Protein AF-A0A522V2A7-F1 (afdb_monomer)

Nearest PDB structures (foldseek):
  1dw0-assembly1_A  TM=9.444E-01  e=2.833E-07  Cereibacter sphaeroides
  1gu2-assembly2_B  TM=7.954E-01  e=8.340E-03  Methylophilus methylotrophus W3A1
  1e8e-assembly1_A  TM=6.730E-01  e=4.266E-02  Methylophilus methylotrophus

Solvent-accessible surface area (backbone atoms only — not comparable to full-atom values): 6418 Å² total; per-residue (Å²): 135,75,99,76,56,82,66,69,74,68,70,82,82,80,79,84,77,69,76,75,68,74,80,66,59,68,43,42,51,47,54,53,48,56,52,35,66,72,63,76,52,85,87,51,72,67,60,51,50,52,60,42,70,36,80,53,83,91,63,56,84,91,51,33,30,59,37,69,35,40,32,96,43,48,73,35,59,21,29,49,98,88,65,50,78,34,78,29,71,26,49,96,72,31,74,74,56,67,54,86,122

Radius of gyration: 23.4 Å; Cα contacts (8 Å, |Δi|>4): 83; chains: 1; bounding box: 86×28×31 Å

Sequence (101 aa):
MKTLSAFALAAAVTLSLSATAQAGNPSRDRILQDLRAQAGSEFSAQRGQALFQAKHTGGKEDTPSCTSCHGNAPQSSGQTKAGKPIDPMAVSRTTDRYTDI

Secondary structure (DSSP, 8-state):
----STTTSSSSSS--------PPPHHHHHHHHHHHHHHTS---HHHHHHHHH---SSS-TT--STHHHH-SSTTS-EE-TTS-EE--SSTTTSTTTT---

pLDDT: mean 85.28, std 19.37, range [40.81, 98.56]

Mean predicted aligned error: 10.2 Å

Foldseek 3Di:
DDDPDVVVVVPPPPDPPPPPPVPDQVLQVVVLVVVCVVVVDDDDPVVVLCQQQDFQDPDDPCDRHVCSFQNNDQCDWGADPVGHIHFRQDCVGVVCHRNDD

Structure (mmCIF, N/CA/C/O backbone):
data_AF-A0A522V2A7-F1
#
_entry.id   AF-A0A522V2A7-F1
#
loop_
_atom_site.group_PDB
_atom_site.id
_atom_site.type_symbol
_atom_site.label_atom_id
_atom_site.label_alt_id
_atom_site.label_comp_id
_atom_site.label_asym_id
_atom_site.label_entity_id
_atom_site.label_seq_id
_atom_site.pdbx_PDB_ins_code
_atom_site.Cartn_x
_atom_site.Cartn_y
_atom_site.Cartn_z
_atom_site.occupancy
_atom_site.B_iso_or_equiv
_atom_site.auth_seq_id
_atom_site.auth_comp_id
_atom_site.auth_asym_id
_atom_site.auth_atom_id
_atom_site.pdbx_PDB_model_num
ATOM 1 N N . MET A 1 1 ? 68.449 -2.529 -1.187 1.00 42.16 1 MET A N 1
ATOM 2 C CA . MET A 1 1 ? 67.389 -1.704 -1.809 1.00 42.16 1 MET A CA 1
ATOM 3 C C . MET A 1 1 ? 66.179 -2.609 -1.957 1.00 42.16 1 MET A C 1
ATOM 5 O O . MET A 1 1 ? 66.160 -3.465 -2.820 1.00 42.16 1 MET A O 1
ATOM 9 N N . LYS A 1 2 ? 65.406 -2.702 -0.877 1.00 40.81 2 LYS A N 1
ATOM 10 C CA . LYS A 1 2 ? 64.153 -1.949 -0.706 1.00 40.81 2 LYS A CA 1
ATOM 11 C C . LYS A 1 2 ? 63.041 -2.636 -1.512 1.00 40.81 2 LYS A C 1
ATOM 13 O O . LYS A 1 2 ? 62.840 -2.319 -2.671 1.00 40.81 2 LYS A O 1
ATOM 18 N N . THR A 1 3 ? 62.445 -3.723 -1.020 1.00 53.91 3 THR A N 1
ATOM 19 C CA . THR A 1 3 ? 61.263 -3.695 -0.118 1.00 53.91 3 THR A CA 1
ATOM 20 C C . THR A 1 3 ? 60.109 -2.790 -0.580 1.00 53.91 3 THR A C 1
ATOM 22 O O . THR A 1 3 ? 59.279 -2.395 0.230 1.00 53.91 3 THR A O 1
ATOM 25 N N . LEU A 1 4 ? 60.025 -2.457 -1.870 1.00 54.84 4 LEU A N 1
ATOM 26 C CA . LEU A 1 4 ? 58.973 -1.606 -2.428 1.00 54.84 4 LEU A CA 1
ATOM 27 C C . LEU A 1 4 ? 58.436 -2.231 -3.710 1.00 54.84 4 LEU A C 1
ATOM 29 O O . LEU A 1 4 ? 58.862 -1.881 -4.800 1.00 54.84 4 LEU A O 1
ATOM 33 N N . SER A 1 5 ? 57.541 -3.200 -3.563 1.00 48.19 5 SER A N 1
ATOM 34 C CA . SER A 1 5 ? 56.424 -3.452 -4.498 1.00 48.19 5 SER A CA 1
ATOM 35 C C . SER A 1 5 ? 55.640 -4.707 -4.122 1.00 48.19 5 SER A C 1
ATOM 37 O O . SER A 1 5 ? 54.572 -4.937 -4.669 1.00 48.19 5 SER A O 1
ATOM 39 N N . ALA A 1 6 ? 56.066 -5.439 -3.084 1.00 47.88 6 ALA A N 1
ATOM 40 C CA . ALA A 1 6 ? 55.184 -6.343 -2.338 1.00 47.88 6 ALA A CA 1
ATOM 41 C C . ALA A 1 6 ? 53.940 -5.619 -1.760 1.00 47.88 6 ALA A C 1
ATOM 43 O O . ALA A 1 6 ? 52.969 -6.265 -1.392 1.00 47.88 6 ALA A O 1
ATOM 44 N N . PHE A 1 7 ? 53.934 -4.279 -1.742 1.00 48.53 7 PHE A N 1
ATOM 45 C CA . PHE A 1 7 ? 52.767 -3.457 -1.414 1.00 48.53 7 PHE A CA 1
ATOM 46 C C . PHE A 1 7 ? 51.784 -3.248 -2.578 1.00 48.53 7 PHE A C 1
ATOM 48 O O . PHE A 1 7 ? 50.645 -2.870 -2.327 1.00 48.53 7 PHE A O 1
ATOM 55 N N . ALA A 1 8 ? 52.166 -3.512 -3.834 1.00 44.44 8 ALA A N 1
ATOM 56 C CA . ALA A 1 8 ? 51.264 -3.323 -4.975 1.00 44.44 8 ALA A CA 1
ATOM 57 C C . ALA A 1 8 ? 50.248 -4.469 -5.125 1.00 44.44 8 ALA A C 1
ATOM 59 O O . ALA A 1 8 ? 49.190 -4.275 -5.714 1.00 44.44 8 ALA A O 1
ATOM 60 N N . LEU A 1 9 ? 50.531 -5.644 -4.549 1.00 44.09 9 LEU A N 1
ATOM 61 C CA . LEU A 1 9 ? 49.609 -6.784 -4.566 1.00 44.09 9 LEU A CA 1
ATOM 62 C C . LEU A 1 9 ? 48.652 -6.829 -3.363 1.00 44.09 9 LEU A C 1
ATOM 64 O O . LEU A 1 9 ? 47.746 -7.654 -3.342 1.00 44.09 9 LEU A O 1
ATOM 68 N N . ALA A 1 10 ? 48.830 -5.949 -2.373 1.00 47.41 10 ALA A N 1
ATOM 69 C CA . ALA A 1 10 ? 47.995 -5.911 -1.171 1.00 47.41 10 ALA A CA 1
ATOM 70 C C . ALA A 1 10 ? 46.828 -4.906 -1.258 1.00 47.41 10 ALA A C 1
ATOM 72 O O . ALA A 1 10 ? 45.978 -4.887 -0.375 1.00 47.41 10 ALA A O 1
ATOM 73 N N . ALA A 1 11 ? 46.758 -4.084 -2.313 1.00 47.97 11 ALA A N 1
ATOM 74 C CA . ALA A 1 11 ? 45.745 -3.030 -2.447 1.00 47.97 11 ALA A CA 1
ATOM 75 C C . ALA A 1 11 ? 44.494 -3.435 -3.256 1.00 47.97 11 ALA A C 1
ATOM 77 O O . ALA A 1 11 ? 43.553 -2.654 -3.352 1.00 47.97 11 ALA A O 1
ATOM 78 N N . ALA A 1 12 ? 44.454 -4.639 -3.837 1.00 48.78 12 ALA A N 1
ATOM 79 C CA . ALA A 1 12 ? 43.367 -5.060 -4.732 1.00 48.78 12 ALA A CA 1
ATOM 80 C C . ALA A 1 12 ? 42.285 -5.939 -4.068 1.00 48.78 12 ALA A C 1
ATOM 82 O O . ALA A 1 12 ? 41.373 -6.395 -4.751 1.00 48.78 12 ALA A O 1
ATOM 83 N N . VAL A 1 13 ? 42.362 -6.189 -2.754 1.00 53.38 13 VAL A N 1
ATOM 84 C CA . VAL A 1 13 ? 41.476 -7.142 -2.041 1.00 53.38 13 VAL A CA 1
ATOM 85 C C . VAL A 1 13 ? 40.582 -6.443 -1.008 1.00 53.38 13 VAL A C 1
ATOM 87 O O . VAL A 1 13 ? 40.177 -7.023 -0.010 1.00 53.38 13 VAL A O 1
ATOM 90 N N . THR A 1 14 ? 40.240 -5.172 -1.213 1.00 56.75 14 THR A N 1
ATOM 91 C CA . THR A 1 14 ? 39.330 -4.466 -0.298 1.00 56.75 14 THR A CA 1
ATOM 92 C C . THR A 1 14 ? 38.409 -3.519 -1.052 1.00 56.75 14 THR A C 1
ATOM 94 O O . THR A 1 14 ? 38.637 -2.319 -0.999 1.00 56.75 14 THR A O 1
ATOM 97 N N . LEU A 1 15 ? 37.395 -4.038 -1.764 1.00 54.25 15 LEU A N 1
ATOM 98 C CA . LEU A 1 15 ? 36.060 -3.408 -1.869 1.00 54.25 15 LEU A CA 1
ATOM 99 C C . LEU A 1 15 ? 35.056 -4.236 -2.699 1.00 54.25 15 LEU A C 1
ATOM 101 O O . LEU A 1 15 ? 34.374 -3.728 -3.580 1.00 54.25 15 LEU A O 1
ATOM 105 N N . SER A 1 16 ? 34.896 -5.523 -2.399 1.00 55.84 16 SER A N 1
ATOM 106 C CA . SER A 1 16 ? 33.690 -6.250 -2.827 1.00 55.84 16 SER A CA 1
ATOM 107 C C . SER A 1 16 ? 32.722 -6.308 -1.656 1.00 55.84 16 SER A C 1
ATOM 109 O O . SER A 1 16 ? 32.387 -7.373 -1.146 1.00 55.84 16 SER A O 1
ATOM 111 N N . LEU A 1 17 ? 32.296 -5.127 -1.197 1.00 53.50 17 LEU A N 1
ATOM 112 C CA . LEU A 1 17 ? 31.105 -5.009 -0.368 1.00 53.50 17 LEU A CA 1
ATOM 113 C C . LEU A 1 17 ? 29.913 -5.203 -1.310 1.00 53.50 17 LEU A C 1
ATOM 115 O O . LEU A 1 17 ? 29.260 -4.251 -1.727 1.00 53.50 17 LEU A O 1
ATOM 119 N N . SER A 1 18 ? 29.702 -6.450 -1.731 1.00 51.53 18 SER A N 1
ATOM 120 C CA . SER A 1 18 ? 28.479 -6.854 -2.404 1.00 51.53 18 SER A CA 1
ATOM 121 C C . SER A 1 18 ? 27.359 -6.512 -1.441 1.00 51.53 18 SER A C 1
ATOM 123 O O . SER A 1 18 ? 27.193 -7.182 -0.422 1.00 51.53 18 SER A O 1
ATOM 125 N N . ALA A 1 19 ? 26.641 -5.424 -1.721 1.00 54.88 19 ALA A N 1
ATOM 126 C CA . ALA A 1 19 ? 25.371 -5.165 -1.084 1.00 54.88 19 ALA A CA 1
ATOM 127 C C . ALA A 1 19 ? 24.566 -6.447 -1.276 1.00 54.88 19 ALA A C 1
ATOM 129 O O . ALA A 1 19 ? 24.228 -6.815 -2.403 1.00 54.88 19 ALA A O 1
ATOM 130 N N . THR A 1 20 ? 24.349 -7.185 -0.192 1.00 44.81 20 THR A N 1
ATOM 131 C CA . THR A 1 20 ? 23.392 -8.273 -0.184 1.00 44.81 20 THR A CA 1
ATOM 132 C C . THR A 1 20 ? 22.051 -7.599 -0.391 1.00 44.81 20 THR A C 1
ATOM 134 O O . THR A 1 20 ? 21.404 -7.164 0.557 1.00 44.81 20 THR A O 1
ATOM 137 N N . ALA A 1 21 ? 21.657 -7.436 -1.655 1.00 53.84 21 ALA A N 1
ATOM 138 C CA . ALA A 1 21 ? 20.270 -7.211 -1.984 1.00 53.84 21 ALA A CA 1
ATOM 139 C C . ALA A 1 21 ? 19.531 -8.340 -1.266 1.00 53.84 21 ALA A C 1
ATOM 141 O O . ALA A 1 21 ? 19.739 -9.511 -1.589 1.00 53.84 21 ALA A O 1
ATOM 142 N N . GLN A 1 22 ? 18.782 -8.011 -0.208 1.00 53.44 22 GLN A N 1
ATOM 143 C CA . GLN A 1 22 ? 17.838 -8.951 0.372 1.00 53.44 22 GLN A CA 1
ATOM 144 C C . GLN A 1 22 ? 16.995 -9.421 -0.805 1.00 53.44 22 GLN A C 1
ATOM 146 O O . GLN A 1 22 ? 16.254 -8.620 -1.372 1.00 53.44 22 GLN A O 1
ATOM 151 N N . ALA A 1 23 ? 17.195 -10.674 -1.222 1.00 57.84 23 ALA A N 1
ATOM 152 C CA . ALA A 1 23 ? 16.420 -11.248 -2.301 1.00 57.84 23 ALA A CA 1
ATOM 153 C C . ALA A 1 23 ? 14.953 -11.067 -1.911 1.00 57.84 23 ALA A C 1
ATOM 155 O O . ALA A 1 23 ? 14.523 -11.519 -0.842 1.00 57.84 23 ALA A O 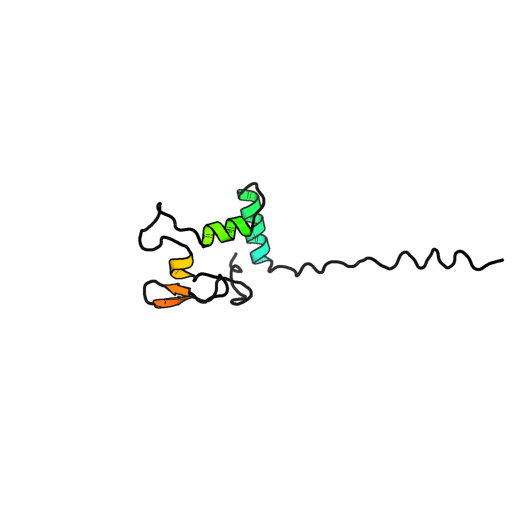1
ATOM 156 N N . GLY A 1 24 ? 14.228 -10.301 -2.724 1.00 72.50 24 GLY A N 1
ATOM 157 C CA . GLY A 1 24 ? 12.801 -10.111 -2.557 1.00 72.50 24 GLY A CA 1
ATOM 158 C C . GLY A 1 24 ? 12.093 -11.461 -2.615 1.00 72.50 24 GLY A C 1
ATOM 159 O O . GLY A 1 24 ? 12.661 -12.487 -2.991 1.00 72.50 24 GLY A O 1
ATOM 160 N N . ASN A 1 25 ? 10.825 -11.489 -2.208 1.00 89.31 25 ASN A N 1
ATOM 161 C CA . ASN A 1 25 ? 10.019 -12.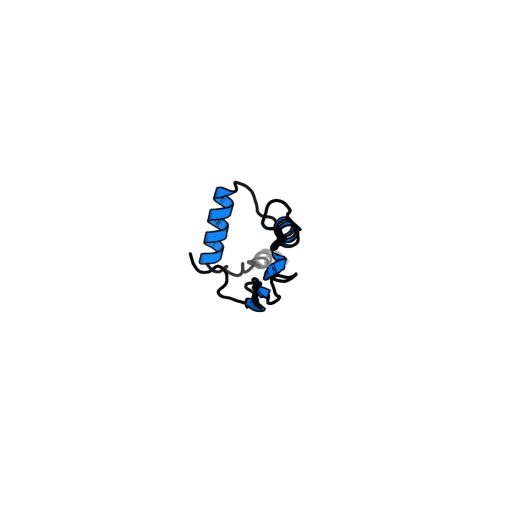661 -2.532 1.00 89.31 25 ASN A CA 1
ATOM 162 C C . ASN A 1 25 ? 9.779 -12.625 -4.055 1.00 89.31 25 ASN A C 1
ATOM 164 O O . ASN A 1 25 ? 9.283 -11.596 -4.522 1.00 89.31 25 ASN A O 1
ATOM 168 N N . PRO A 1 26 ? 10.076 -13.700 -4.810 1.00 92.56 26 PRO A N 1
ATOM 169 C CA . PRO A 1 26 ? 9.966 -13.691 -6.270 1.00 92.56 26 PRO A CA 1
ATOM 170 C C . PRO A 1 26 ? 8.580 -13.287 -6.785 1.00 92.56 26 PRO A C 1
ATOM 172 O O . PRO A 1 26 ? 8.476 -12.614 -7.808 1.00 92.56 26 PRO A O 1
ATOM 175 N N . SER A 1 27 ? 7.515 -13.635 -6.056 1.00 94.19 27 SER A N 1
ATOM 176 C CA . SER A 1 27 ? 6.152 -13.216 -6.386 1.00 94.19 27 SER A CA 1
ATOM 177 C C . SER A 1 27 ? 5.983 -11.698 -6.290 1.00 94.19 27 SER A C 1
ATOM 179 O O . SER A 1 27 ? 5.444 -11.067 -7.196 1.00 94.19 27 SER A O 1
ATOM 181 N N . ARG A 1 28 ? 6.513 -11.078 -5.228 1.00 94.19 28 ARG A N 1
ATOM 182 C CA . ARG A 1 28 ? 6.481 -9.614 -5.058 1.00 94.19 28 ARG A CA 1
ATOM 183 C C . ARG A 1 28 ? 7.287 -8.905 -6.135 1.00 94.19 28 ARG A C 1
ATOM 185 O O . ARG A 1 28 ? 6.840 -7.889 -6.666 1.00 94.19 28 ARG A O 1
ATOM 192 N N . ASP A 1 29 ? 8.454 -9.449 -6.459 1.00 92.69 29 ASP A N 1
ATOM 193 C CA . ASP A 1 29 ? 9.320 -8.889 -7.490 1.00 92.69 29 ASP A CA 1
ATOM 194 C C . ASP A 1 29 ? 8.634 -8.941 -8.860 1.00 92.69 29 ASP A C 1
ATOM 196 O O . ASP A 1 29 ? 8.659 -7.943 -9.584 1.00 92.69 29 ASP A O 1
ATOM 200 N N . ARG A 1 30 ? 7.923 -10.037 -9.164 1.00 94.56 30 ARG A N 1
ATOM 201 C CA . ARG A 1 30 ? 7.122 -10.171 -10.387 1.00 94.56 30 ARG A CA 1
ATOM 202 C C . ARG A 1 30 ? 5.997 -9.140 -10.468 1.00 94.56 30 ARG A C 1
ATOM 204 O O . ARG A 1 30 ? 5.905 -8.440 -11.471 1.00 94.56 30 ARG A O 1
ATOM 211 N N . ILE A 1 31 ? 5.205 -8.973 -9.405 1.00 94.81 31 ILE A N 1
ATOM 212 C CA . ILE A 1 31 ? 4.142 -7.949 -9.355 1.00 94.81 31 ILE A CA 1
ATOM 213 C C . ILE A 1 31 ? 4.721 -6.560 -9.649 1.00 94.81 31 ILE A C 1
ATOM 215 O O . ILE A 1 31 ? 4.179 -5.803 -10.456 1.00 94.81 31 ILE A O 1
ATOM 219 N N . LEU A 1 32 ? 5.837 -6.209 -9.002 1.00 93.44 32 LEU A N 1
ATOM 220 C CA . LEU A 1 32 ? 6.465 -4.905 -9.197 1.00 93.44 32 LEU A CA 1
ATOM 221 C C . LEU A 1 32 ? 7.046 -4.747 -10.606 1.00 93.44 32 LEU A C 1
ATOM 223 O O . LEU A 1 32 ? 6.994 -3.648 -11.156 1.00 93.44 32 LEU A O 1
ATOM 227 N N . GLN A 1 33 ? 7.612 -5.804 -11.187 1.00 93.12 33 GLN A N 1
ATOM 228 C CA . GLN A 1 33 ? 8.119 -5.785 -12.556 1.00 93.12 33 GLN A CA 1
ATOM 229 C C . GLN A 1 33 ? 6.985 -5.555 -13.563 1.00 93.12 33 GLN A C 1
ATOM 231 O O . GLN A 1 33 ? 7.082 -4.637 -14.381 1.00 93.12 33 GLN A O 1
ATOM 236 N N . ASP A 1 34 ? 5.897 -6.318 -13.454 1.00 95.06 34 ASP A N 1
ATOM 237 C CA . ASP A 1 34 ? 4.759 -6.240 -14.373 1.00 95.06 34 ASP A CA 1
ATOM 238 C C . ASP A 1 34 ? 4.081 -4.862 -14.306 1.00 95.06 34 ASP A C 1
ATOM 240 O O . ASP A 1 34 ? 3.788 -4.255 -15.339 1.00 95.06 34 ASP A O 1
ATOM 244 N N . LEU A 1 35 ? 3.894 -4.314 -13.100 1.00 96.00 35 LEU A N 1
ATOM 245 C CA . LEU A 1 35 ? 3.313 -2.980 -12.924 1.00 96.00 35 LEU A CA 1
ATOM 246 C C . LEU A 1 35 ? 4.239 -1.862 -13.429 1.00 96.00 35 LEU A C 1
ATOM 248 O O . LEU A 1 35 ? 3.745 -0.884 -13.990 1.00 96.00 35 LEU A O 1
ATOM 252 N N . ARG A 1 36 ? 5.568 -1.974 -13.259 1.00 95.50 36 ARG A N 1
ATOM 253 C CA . ARG A 1 36 ? 6.515 -0.981 -13.809 1.00 95.50 36 ARG A CA 1
ATOM 254 C C . ARG A 1 36 ? 6.480 -0.973 -15.332 1.00 95.50 36 ARG A C 1
ATOM 256 O O . ARG A 1 36 ? 6.444 0.102 -15.928 1.00 95.50 36 ARG A O 1
ATOM 263 N N . ALA A 1 37 ? 6.450 -2.155 -15.949 1.00 95.94 37 ALA A N 1
ATOM 264 C CA . ALA A 1 37 ? 6.356 -2.285 -17.400 1.00 95.94 37 ALA A CA 1
ATOM 265 C C . ALA A 1 37 ? 5.083 -1.616 -17.945 1.00 95.94 37 ALA A C 1
ATOM 267 O O . ALA A 1 37 ? 5.147 -0.895 -18.937 1.00 95.94 37 ALA A O 1
ATOM 268 N N . GLN A 1 38 ? 3.948 -1.786 -17.260 1.00 97.00 38 GLN A N 1
ATOM 269 C CA . GLN A 1 38 ? 2.682 -1.140 -17.626 1.00 97.00 38 GLN A CA 1
ATOM 270 C C . GLN A 1 38 ? 2.695 0.378 -17.400 1.00 97.00 38 GLN A C 1
ATOM 272 O O . GLN A 1 38 ? 2.171 1.130 -18.218 1.00 97.00 38 GLN A O 1
ATOM 277 N N . ALA A 1 39 ? 3.281 0.841 -16.294 1.00 96.38 39 ALA A N 1
ATOM 278 C CA . ALA A 1 39 ? 3.299 2.258 -15.938 1.00 96.38 39 ALA A CA 1
ATOM 279 C C . ALA A 1 39 ? 4.235 3.100 -16.821 1.00 96.38 39 ALA A C 1
ATOM 281 O O . ALA A 1 39 ? 4.112 4.327 -16.835 1.00 96.38 39 ALA A O 1
ATOM 282 N N . GLY A 1 40 ? 5.216 2.470 -17.481 1.00 95.31 40 GLY A N 1
ATOM 283 C CA . GLY A 1 40 ? 6.230 3.152 -18.292 1.00 95.31 40 GLY A CA 1
ATOM 284 C C . GLY A 1 40 ? 7.058 4.183 -17.513 1.00 95.31 40 GLY A C 1
ATOM 285 O O . GLY A 1 40 ? 7.638 5.090 -18.105 1.00 95.31 40 GLY A O 1
ATOM 286 N N . SER A 1 41 ? 7.068 4.098 -16.181 1.00 92.19 41 SER A N 1
ATOM 287 C CA . SER A 1 41 ? 7.701 5.066 -15.286 1.00 92.19 41 SER A CA 1
ATOM 288 C C . SER A 1 41 ? 8.104 4.425 -13.958 1.00 92.19 41 SER A C 1
ATOM 290 O O . SER A 1 41 ? 7.559 3.403 -13.540 1.00 92.19 41 SER A O 1
ATOM 292 N N . GLU A 1 42 ? 9.062 5.054 -13.277 1.00 92.62 42 GLU A N 1
ATOM 293 C CA . GLU A 1 42 ? 9.574 4.569 -11.998 1.00 92.62 42 GLU A CA 1
ATOM 294 C C . GLU A 1 42 ? 8.628 4.857 -10.826 1.00 92.62 42 GLU A C 1
ATOM 296 O O . GLU A 1 42 ? 7.970 5.905 -10.728 1.00 92.62 42 GLU A O 1
ATOM 301 N N . PHE A 1 43 ? 8.617 3.930 -9.870 1.00 95.12 43 PHE A N 1
ATOM 302 C CA . PHE A 1 43 ? 7.824 4.052 -8.652 1.00 95.12 43 PHE A CA 1
ATOM 303 C C . PHE A 1 43 ? 8.461 5.004 -7.640 1.00 95.12 43 PHE A C 1
ATOM 305 O O . PHE A 1 43 ? 9.675 5.128 -7.527 1.00 95.12 43 PHE A O 1
ATOM 312 N N . SER A 1 44 ? 7.611 5.662 -6.852 1.00 96.06 44 SER A N 1
ATOM 313 C CA . SER A 1 44 ? 8.025 6.527 -5.748 1.00 96.06 44 SER A CA 1
ATOM 314 C C . SER A 1 44 ? 7.251 6.156 -4.495 1.00 96.06 44 SER A C 1
ATOM 316 O O . SER A 1 44 ? 6.028 6.302 -4.447 1.00 96.06 44 SER A O 1
ATOM 318 N N . ALA A 1 45 ? 7.976 5.726 -3.461 1.00 94.75 45 ALA A N 1
ATOM 319 C CA . ALA A 1 45 ? 7.391 5.424 -2.159 1.00 94.75 45 ALA A CA 1
ATOM 320 C C . ALA A 1 45 ? 6.685 6.649 -1.553 1.00 94.75 45 ALA A C 1
ATOM 322 O O . ALA A 1 45 ? 5.599 6.518 -1.000 1.00 94.75 45 ALA A O 1
ATOM 323 N N . GLN A 1 46 ? 7.247 7.850 -1.733 1.00 97.12 46 GLN A N 1
ATOM 324 C CA . GLN A 1 46 ? 6.644 9.095 -1.254 1.00 97.12 46 GLN A CA 1
ATOM 325 C C . GLN A 1 46 ? 5.299 9.3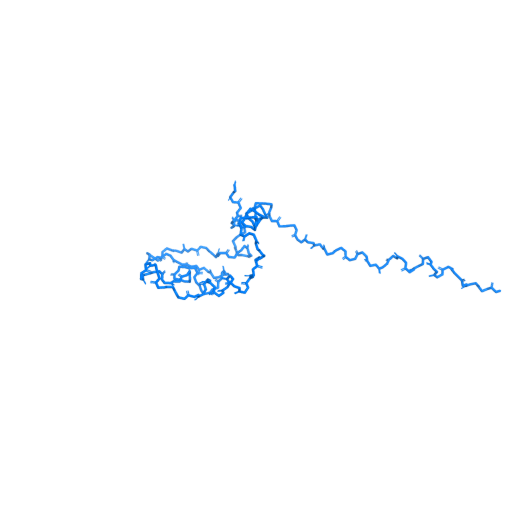82 -1.937 1.00 97.12 46 GLN A C 1
ATOM 327 O O . GLN A 1 46 ? 4.329 9.709 -1.254 1.00 97.12 46 GLN A O 1
ATOM 332 N N . ARG A 1 47 ? 5.206 9.218 -3.268 1.00 97.25 47 ARG A N 1
ATOM 333 C CA . ARG A 1 47 ? 3.922 9.368 -3.980 1.00 97.25 47 ARG A CA 1
ATOM 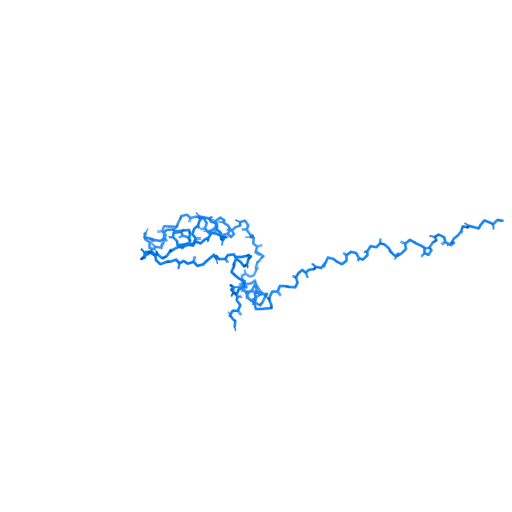334 C C . ARG A 1 47 ? 2.912 8.308 -3.538 1.00 97.25 47 ARG A C 1
ATOM 336 O O . ARG A 1 47 ? 1.750 8.639 -3.329 1.00 97.25 47 ARG A O 1
ATOM 343 N N . GLY A 1 48 ? 3.357 7.065 -3.344 1.00 96.38 48 GLY A N 1
ATOM 344 C CA . GLY A 1 48 ? 2.514 5.982 -2.828 1.00 96.38 48 GLY A CA 1
ATOM 345 C C . GLY A 1 48 ? 1.970 6.268 -1.425 1.00 96.38 48 GLY A C 1
ATOM 346 O O . GLY A 1 48 ? 0.781 6.083 -1.178 1.00 96.38 48 GLY A O 1
ATOM 347 N N . GLN A 1 49 ? 2.804 6.791 -0.522 1.00 96.94 49 GLN A N 1
ATOM 348 C CA . GLN A 1 49 ? 2.375 7.202 0.815 1.00 96.94 49 GLN A CA 1
ATOM 349 C C . GLN A 1 49 ? 1.347 8.337 0.756 1.00 96.94 49 GLN A C 1
ATOM 351 O O . GLN A 1 49 ? 0.316 8.258 1.424 1.00 96.94 49 GLN A O 1
ATOM 356 N N . ALA A 1 50 ? 1.609 9.373 -0.047 1.00 98.00 50 ALA A N 1
ATOM 357 C CA . ALA A 1 50 ? 0.677 10.485 -0.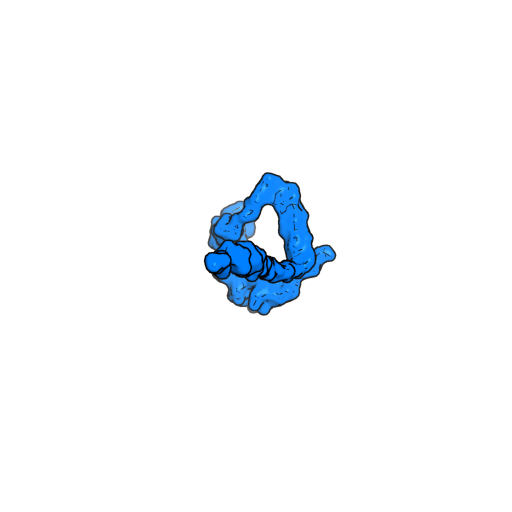215 1.00 98.00 50 ALA A CA 1
ATOM 358 C C . ALA A 1 50 ? -0.682 9.997 -0.742 1.00 98.00 50 ALA A C 1
ATOM 360 O O . ALA A 1 50 ? -1.718 10.386 -0.211 1.00 98.00 50 ALA A O 1
ATOM 361 N N . LEU A 1 51 ? -0.679 9.086 -1.722 1.00 97.31 51 LEU A N 1
ATOM 362 C CA . LEU A 1 51 ? -1.893 8.465 -2.253 1.00 97.31 51 LEU A CA 1
ATOM 363 C C . LEU A 1 51 ? -2.658 7.669 -1.183 1.00 97.31 51 LEU A C 1
ATOM 365 O O . LEU A 1 51 ? -3.873 7.821 -1.063 1.00 97.31 51 LEU A O 1
ATOM 369 N N . PHE A 1 52 ? -1.952 6.845 -0.403 1.00 97.62 52 PHE A N 1
ATOM 370 C CA . PHE A 1 52 ? -2.545 6.009 0.646 1.00 97.62 52 PHE A CA 1
ATOM 371 C C . PHE A 1 52 ? -3.235 6.844 1.734 1.00 97.62 52 PHE A C 1
ATOM 373 O O . PHE A 1 52 ? -4.299 6.468 2.220 1.00 97.62 52 PHE A O 1
ATOM 380 N N . GLN A 1 53 ? -2.638 7.980 2.106 1.00 96.69 53 GLN A N 1
ATOM 381 C CA . GLN A 1 53 ? -3.124 8.848 3.185 1.00 96.69 53 GLN A CA 1
ATOM 382 C C . GLN A 1 53 ? -4.117 9.919 2.714 1.00 96.69 53 GLN A C 1
ATOM 384 O O . GLN A 1 53 ? -4.81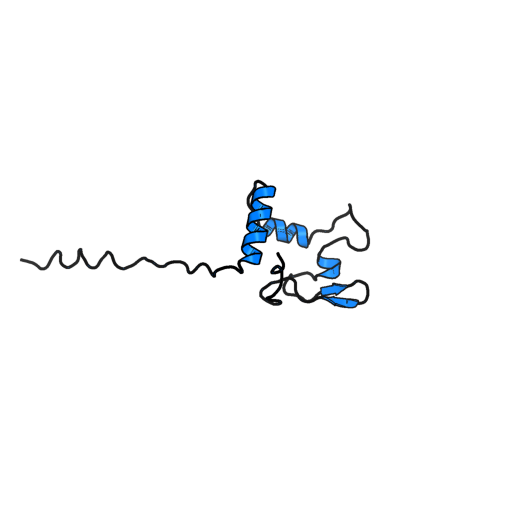2 10.514 3.539 1.00 96.69 53 GLN A O 1
ATOM 389 N N . ALA A 1 54 ? -4.191 10.184 1.409 1.00 97.75 54 ALA A N 1
ATOM 390 C CA . ALA A 1 54 ? -5.078 11.197 0.858 1.00 97.75 54 ALA A CA 1
ATOM 391 C C . ALA A 1 54 ? -6.559 10.883 1.122 1.00 97.75 54 ALA A C 1
ATOM 393 O O . ALA A 1 54 ? -6.970 9.724 1.243 1.00 97.75 54 ALA A O 1
ATOM 394 N N . LYS A 1 55 ? -7.358 11.954 1.177 1.00 97.62 55 LYS A N 1
ATOM 395 C CA . LYS A 1 55 ? -8.816 11.889 1.083 1.00 97.62 55 LYS A CA 1
ATOM 396 C C . LYS A 1 55 ? -9.223 12.111 -0.371 1.00 97.62 55 LYS A C 1
ATOM 398 O O . LYS A 1 55 ? -8.842 13.111 -0.973 1.00 97.62 55 LYS A O 1
ATOM 403 N N . HIS A 1 56 ? -10.016 11.195 -0.898 1.00 97.44 56 HIS A N 1
ATOM 404 C CA . HIS A 1 56 ? -10.497 11.140 -2.270 1.00 97.44 56 HIS A CA 1
ATOM 405 C C . HIS A 1 56 ? -11.985 11.474 -2.305 1.00 97.44 56 HIS A C 1
ATOM 407 O O . HIS A 1 56 ? -12.740 11.048 -1.434 1.00 97.44 56 HIS A O 1
ATOM 413 N N . THR A 1 57 ? -12.415 12.215 -3.323 1.00 96.56 57 THR A N 1
ATOM 414 C CA . THR A 1 57 ? -13.810 12.669 -3.476 1.00 96.56 57 THR A CA 1
ATOM 415 C C . THR A 1 57 ? -14.538 12.030 -4.658 1.00 96.56 57 THR A C 1
ATOM 417 O O . THR A 1 57 ? -15.744 12.188 -4.783 1.00 96.56 57 THR A O 1
ATOM 420 N N . GLY A 1 58 ? -13.834 11.289 -5.520 1.00 96.12 58 GLY A N 1
ATOM 421 C CA . GLY A 1 58 ? -14.423 10.626 -6.693 1.00 96.12 58 GLY A CA 1
ATOM 422 C C . GLY A 1 58 ? -14.980 9.220 -6.434 1.00 96.12 58 GLY A C 1
ATOM 423 O O . GLY A 1 58 ? -15.409 8.559 -7.373 1.00 96.12 58 GLY A O 1
ATOM 424 N N . GLY A 1 59 ? -14.909 8.733 -5.192 1.00 95.81 59 GLY A N 1
ATOM 425 C CA . GLY A 1 59 ? -15.319 7.382 -4.802 1.00 95.81 59 GLY A CA 1
ATOM 426 C C . GLY A 1 59 ? -16.570 7.361 -3.924 1.00 95.81 59 GLY A C 1
ATOM 427 O O . GLY A 1 59 ? -17.337 8.317 -3.874 1.00 95.81 59 GLY A O 1
ATOM 428 N N . LYS A 1 60 ? -16.768 6.256 -3.197 1.00 96.75 60 LYS A N 1
ATOM 429 C CA . LYS A 1 60 ? -17.828 6.166 -2.184 1.00 96.75 60 LYS A CA 1
ATOM 430 C C . LYS A 1 60 ? -17.497 7.066 -0.995 1.00 96.75 60 LYS A C 1
ATOM 432 O O . LYS A 1 60 ? -16.383 7.011 -0.476 1.00 96.75 60 LYS A O 1
ATOM 437 N N . GLU A 1 61 ? -18.488 7.820 -0.527 1.00 95.06 61 GLU A N 1
ATOM 438 C CA . GLU A 1 61 ? -18.340 8.754 0.598 1.00 95.06 61 GLU A CA 1
ATOM 439 C C . GLU A 1 61 ? -17.900 8.070 1.898 1.00 95.06 61 GLU A C 1
ATOM 441 O O . GLU A 1 61 ? -17.199 8.666 2.710 1.00 95.06 61 GLU A O 1
ATOM 446 N N . ASP A 1 62 ? -18.271 6.802 2.083 1.00 94.56 62 ASP A N 1
ATOM 447 C CA . ASP A 1 62 ? -17.955 6.019 3.278 1.00 94.56 62 ASP A CA 1
ATOM 448 C C . ASP A 1 62 ? -16.569 5.339 3.233 1.00 94.56 62 ASP A C 1
ATOM 450 O O . ASP A 1 62 ? -16.171 4.670 4.189 1.00 94.56 62 ASP A O 1
ATOM 454 N N . THR A 1 63 ? -15.814 5.511 2.143 1.00 96.69 63 THR A N 1
ATOM 455 C CA . THR A 1 63 ? -14.414 5.065 2.005 1.00 96.69 63 THR A CA 1
ATOM 456 C C . THR A 1 63 ? -13.562 6.134 1.321 1.00 96.69 63 THR A C 1
ATOM 458 O O . THR A 1 63 ? -13.033 5.900 0.230 1.00 96.69 63 THR A O 1
ATOM 461 N N . PRO A 1 64 ? -13.407 7.321 1.927 1.00 97.44 64 PRO A N 1
ATOM 462 C CA . PRO A 1 64 ? -12.696 8.423 1.293 1.00 97.44 64 PRO A CA 1
ATOM 463 C C . PRO A 1 64 ? -11.177 8.219 1.279 1.00 97.44 64 PRO A C 1
ATOM 465 O O . PRO A 1 64 ? -10.474 8.995 0.651 1.00 97.44 64 PRO A O 1
A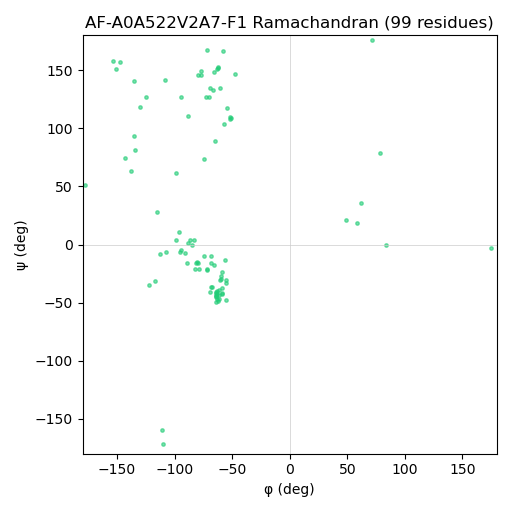TOM 468 N N . SER A 1 65 ? -10.624 7.227 1.978 1.00 98.19 65 SER A N 1
ATOM 469 C CA . SER A 1 65 ? -9.179 6.987 2.022 1.00 98.19 65 SER A CA 1
ATOM 470 C C .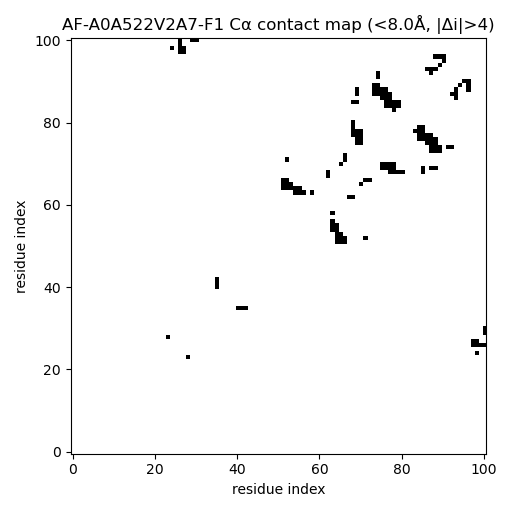 SER A 1 65 ? -8.868 5.501 2.162 1.00 98.19 65 SER A C 1
ATOM 472 O O . SER A 1 65 ? -9.675 4.736 2.690 1.00 98.19 65 SER A O 1
ATOM 474 N N . CYS A 1 66 ? -7.667 5.078 1.761 1.00 98.12 66 CYS A N 1
ATOM 475 C CA . CYS A 1 66 ? -7.184 3.723 2.041 1.00 98.12 66 CYS A CA 1
ATOM 476 C C . CYS A 1 66 ? -7.109 3.470 3.560 1.00 98.12 66 CYS A C 1
ATOM 478 O O . CYS A 1 66 ? -7.350 2.353 4.033 1.00 98.12 66 CYS A O 1
ATOM 480 N N . THR A 1 67 ? -6.850 4.529 4.334 1.00 97.88 67 THR A N 1
ATOM 481 C CA . THR A 1 67 ? -6.789 4.486 5.801 1.00 97.88 67 THR A CA 1
ATOM 482 C C . THR A 1 67 ? -8.146 4.232 6.457 1.00 97.88 67 THR A C 1
ATOM 484 O O . THR A 1 67 ? -8.177 3.800 7.608 1.00 97.88 67 THR A O 1
ATOM 487 N N . SER A 1 68 ? -9.264 4.395 5.731 1.00 97.56 68 SER A N 1
ATOM 488 C CA . SER A 1 68 ? -10.610 4.087 6.236 1.00 97.56 68 SER A CA 1
ATOM 489 C C . SER A 1 68 ? -10.768 2.626 6.663 1.00 97.56 68 SER A C 1
ATOM 491 O O . SER A 1 68 ? -11.640 2.331 7.471 1.00 97.56 68 SER A O 1
ATOM 493 N N . CYS A 1 69 ? -9.943 1.716 6.131 1.00 98.12 69 CYS A N 1
ATOM 494 C CA . CYS A 1 69 ? -9.908 0.316 6.559 1.00 98.12 69 CYS A CA 1
ATOM 495 C C . CYS A 1 69 ? -8.524 -0.125 7.048 1.00 98.12 69 CYS A C 1
ATOM 497 O O . CYS A 1 69 ? -8.447 -0.925 7.971 1.00 98.12 69 CYS A O 1
ATOM 499 N N . HIS A 1 70 ? -7.431 0.373 6.462 1.00 98.25 70 HIS A N 1
ATOM 500 C CA . HIS A 1 70 ? -6.084 -0.169 6.697 1.00 98.25 70 HIS A CA 1
ATOM 501 C C . HIS A 1 70 ? -5.257 0.576 7.759 1.00 98.25 70 HIS A C 1
ATOM 503 O O . HIS A 1 70 ? -4.062 0.323 7.888 1.00 98.25 70 HIS A O 1
ATOM 509 N N . GLY A 1 71 ? -5.874 1.488 8.517 1.00 94.94 71 GLY A N 1
ATOM 510 C CA . GLY A 1 71 ? -5.177 2.316 9.501 1.00 94.94 71 GLY A CA 1
ATOM 511 C C . GLY A 1 71 ? -4.276 3.381 8.862 1.00 94.94 71 GLY A C 1
ATOM 512 O O . GLY A 1 71 ? -4.134 3.467 7.644 1.00 94.94 71 GLY A O 1
ATOM 513 N N . ASN A 1 72 ? -3.662 4.227 9.693 1.00 93.88 72 ASN A N 1
ATOM 514 C CA . ASN A 1 72 ? -2.844 5.357 9.220 1.00 93.88 72 ASN A CA 1
ATOM 515 C C . ASN A 1 72 ? -1.423 4.955 8.792 1.00 93.88 72 ASN A C 1
ATOM 517 O O . ASN A 1 72 ? -0.730 5.734 8.135 1.00 93.88 72 ASN A O 1
ATOM 521 N N . ALA A 1 73 ? -0.985 3.751 9.162 1.00 93.88 73 ALA A N 1
ATOM 522 C CA . ALA A 1 73 ? 0.313 3.196 8.813 1.00 93.88 73 ALA A CA 1
ATOM 523 C C . ALA A 1 73 ? 0.148 1.739 8.355 1.00 93.88 73 ALA A C 1
ATOM 525 O O . ALA A 1 73 ? -0.616 1.000 8.973 1.00 93.88 73 ALA A O 1
ATOM 526 N N . PRO A 1 74 ? 0.885 1.281 7.329 1.00 95.38 74 PRO A N 1
ATOM 527 C CA . PRO A 1 74 ? 0.732 -0.074 6.799 1.00 95.38 74 PRO A CA 1
ATOM 528 C C . PRO A 1 74 ? 1.144 -1.170 7.796 1.00 95.38 74 PRO A C 1
ATOM 530 O O . PRO A 1 74 ? 0.774 -2.327 7.617 1.00 95.38 74 PRO A O 1
ATOM 533 N N . GLN A 1 75 ? 1.910 -0.836 8.838 1.00 96.81 75 GLN A N 1
ATOM 534 C CA . GLN A 1 75 ? 2.276 -1.743 9.930 1.00 96.81 75 GLN A CA 1
ATOM 535 C C . GLN A 1 75 ? 1.163 -1.916 10.972 1.00 96.81 75 GLN A C 1
ATOM 537 O O . GLN A 1 75 ? 1.257 -2.827 11.796 1.00 96.81 75 GLN A O 1
ATOM 542 N N . SER A 1 76 ? 0.162 -1.035 10.985 1.00 96.56 76 SER A N 1
ATOM 543 C CA . SER A 1 76 ? -0.979 -1.124 11.892 1.00 96.56 76 SER A CA 1
ATOM 544 C C . SER A 1 76 ? -1.988 -2.140 11.372 1.00 96.56 76 SER A C 1
ATOM 546 O O . SER A 1 76 ? -2.196 -2.257 10.165 1.00 96.56 76 SER A O 1
ATOM 548 N N . SER A 1 77 ? -2.651 -2.846 12.288 1.00 97.88 77 SER A N 1
ATOM 549 C CA . SER A 1 77 ? -3.867 -3.576 11.939 1.00 97.88 77 SER A CA 1
ATOM 550 C C . SER A 1 77 ? -4.965 -2.591 11.549 1.00 97.88 77 SER A C 1
ATOM 552 O O . SER A 1 77 ? -5.038 -1.470 12.062 1.00 97.88 77 SER A O 1
ATOM 554 N N . GLY A 1 78 ? -5.818 -3.033 10.639 1.00 98.12 78 GLY A N 1
ATOM 555 C CA . GLY A 1 78 ? -7.004 -2.327 10.196 1.00 98.12 78 GLY A CA 1
ATOM 556 C C . GLY A 1 78 ? -8.288 -2.997 10.670 1.00 98.12 78 GLY A C 1
ATOM 557 O O . GLY A 1 78 ? -8.273 -3.968 11.431 1.00 98.12 78 GLY A O 1
ATOM 558 N N . GLN A 1 79 ? -9.414 -2.513 10.160 1.00 98.44 79 GLN A N 1
ATOM 559 C CA . GLN A 1 79 ? -10.715 -3.144 10.339 1.00 98.44 79 GLN A CA 1
ATOM 560 C C . GLN A 1 79 ? -11.645 -2.849 9.164 1.00 98.44 79 GLN A C 1
ATOM 562 O O . GLN A 1 79 ? -11.567 -1.809 8.515 1.00 98.44 79 GLN A O 1
ATOM 567 N N . THR A 1 80 ? -12.558 -3.774 8.900 1.00 98.19 80 THR A N 1
ATOM 568 C CA . THR A 1 80 ? -13.676 -3.565 7.972 1.00 98.19 80 THR A CA 1
ATOM 569 C C . THR A 1 80 ? -14.709 -2.604 8.572 1.00 98.19 80 THR A C 1
ATOM 571 O O . THR A 1 80 ? -14.727 -2.371 9.782 1.00 98.19 80 THR A O 1
ATOM 574 N N . LYS A 1 81 ? -15.656 -2.117 7.756 1.00 95.44 81 LYS A N 1
ATOM 575 C CA . LYS A 1 81 ? -16.782 -1.292 8.245 1.00 95.44 81 LYS A CA 1
ATOM 576 C C . LYS A 1 81 ? -17.658 -2.014 9.278 1.00 95.44 81 LYS A C 1
ATOM 578 O O . LYS A 1 81 ? -18.252 -1.369 10.128 1.00 95.44 81 LYS A O 1
ATOM 583 N N . ALA A 1 82 ? -17.706 -3.347 9.224 1.00 97.12 82 ALA A N 1
ATOM 584 C CA . ALA A 1 82 ? -18.421 -4.183 10.190 1.00 97.12 82 ALA A CA 1
ATOM 585 C C . ALA A 1 82 ? -17.609 -4.470 11.471 1.00 97.12 82 ALA A C 1
ATOM 587 O O . ALA A 1 82 ? -18.042 -5.253 12.308 1.00 97.12 82 ALA A O 1
ATOM 588 N N . GLY A 1 83 ? -16.410 -3.894 11.615 1.00 97.06 83 GLY A N 1
ATOM 589 C CA . GLY A 1 83 ? -15.561 -4.058 12.797 1.00 97.06 83 GLY A CA 1
ATOM 590 C C . GLY A 1 83 ? -14.694 -5.321 12.807 1.00 97.06 83 GLY A C 1
ATOM 591 O O . GLY A 1 83 ? -13.921 -5.515 13.739 1.00 97.06 83 GLY A O 1
ATOM 592 N N . LYS A 1 84 ? -14.757 -6.176 11.775 1.00 98.44 84 LYS A N 1
ATOM 593 C CA . LYS A 1 84 ? -13.850 -7.333 11.669 1.00 98.44 84 LYS A CA 1
ATOM 594 C C . LYS A 1 84 ? -12.402 -6.856 11.456 1.00 98.44 84 LYS A C 1
ATOM 596 O O . LYS A 1 84 ? -12.214 -6.024 10.562 1.00 98.44 84 LYS A O 1
ATOM 601 N N . PRO A 1 85 ? -11.403 -7.386 12.187 1.00 98.06 85 PRO A N 1
ATOM 602 C CA . PRO A 1 85 ? -10.004 -6.995 12.026 1.00 98.06 85 PRO A CA 1
ATOM 603 C C . PRO A 1 85 ? -9.455 -7.340 10.637 1.00 98.06 85 PRO A C 1
ATOM 605 O O . PRO A 1 85 ? -9.890 -8.301 9.995 1.00 98.06 85 PRO A O 1
ATOM 608 N N . ILE A 1 86 ? -8.481 -6.545 10.196 1.00 98.56 86 ILE A N 1
ATOM 609 C CA . ILE A 1 86 ? -7.681 -6.759 8.989 1.00 98.56 86 ILE A CA 1
ATOM 610 C C . ILE A 1 86 ? -6.212 -6.751 9.412 1.00 98.56 86 ILE A C 1
ATOM 612 O O . ILE A 1 86 ? -5.757 -5.789 10.032 1.00 98.56 86 ILE A O 1
ATOM 616 N N . ASP A 1 87 ? -5.463 -7.793 9.058 1.00 98.38 87 ASP A N 1
ATOM 617 C CA . ASP A 1 87 ? -4.032 -7.848 9.360 1.00 98.38 87 ASP A CA 1
ATOM 618 C C . ASP A 1 87 ? -3.262 -6.715 8.666 1.00 98.38 87 ASP A C 1
ATOM 620 O O . ASP A 1 87 ? -3.674 -6.264 7.588 1.00 98.38 87 ASP A O 1
ATOM 624 N N . PRO A 1 88 ? -2.130 -6.264 9.232 1.00 98.50 88 PRO A N 1
ATOM 625 C CA . PRO A 1 88 ? -1.301 -5.233 8.624 1.00 98.50 88 PRO A CA 1
ATOM 626 C C . PRO A 1 88 ? -0.998 -5.469 7.134 1.00 98.50 88 PRO A C 1
ATOM 628 O O . PRO A 1 88 ? -0.856 -6.594 6.647 1.00 98.50 88 PRO A O 1
ATOM 631 N N . MET A 1 89 ? -0.885 -4.376 6.383 1.00 97.81 89 MET A N 1
ATOM 632 C CA . MET A 1 89 ? -0.530 -4.419 4.958 1.00 97.81 89 MET A CA 1
ATOM 633 C C . MET A 1 89 ? 0.983 -4.537 4.737 1.00 97.81 89 MET A C 1
ATOM 635 O O . MET A 1 89 ? 1.428 -4.925 3.655 1.00 97.81 89 MET A O 1
ATOM 639 N N . ALA A 1 90 ? 1.790 -4.168 5.734 1.00 97.19 90 ALA A N 1
ATOM 640 C CA . ALA A 1 90 ? 3.241 -4.228 5.662 1.00 97.19 90 ALA A CA 1
ATOM 641 C C . ALA A 1 90 ? 3.741 -5.677 5.736 1.00 97.19 90 ALA A C 1
ATOM 643 O O . ALA A 1 90 ? 3.488 -6.388 6.707 1.00 97.19 90 ALA A O 1
ATOM 644 N N . VAL A 1 91 ? 4.567 -6.066 4.762 1.00 95.94 91 VAL A N 1
ATOM 645 C CA . VAL A 1 91 ? 5.231 -7.382 4.705 1.00 95.94 91 VAL A CA 1
ATOM 646 C C . VAL A 1 91 ? 6.050 -7.687 5.967 1.00 95.94 91 VAL A C 1
ATOM 648 O O . VAL A 1 91 ? 6.165 -8.838 6.370 1.00 95.94 91 VAL A O 1
ATOM 651 N N . SER A 1 92 ? 6.595 -6.664 6.634 1.00 95.56 92 SER A N 1
ATOM 652 C CA . SER A 1 92 ? 7.337 -6.821 7.895 1.00 95.56 92 SER A CA 1
ATOM 653 C C . SER A 1 92 ? 6.470 -7.240 9.089 1.00 95.56 92 SER A C 1
ATOM 655 O O . SER A 1 92 ? 7.005 -7.548 10.153 1.00 95.56 92 SER A O 1
ATOM 657 N N . ARG A 1 93 ? 5.142 -7.216 8.938 1.00 97.75 93 ARG A N 1
ATOM 658 C CA . ARG A 1 93 ? 4.161 -7.632 9.948 1.00 97.75 93 ARG A CA 1
ATOM 659 C C . ARG A 1 93 ? 3.327 -8.833 9.501 1.00 97.75 93 ARG A C 1
ATOM 661 O O . ARG A 1 93 ? 2.968 -9.644 10.344 1.00 97.7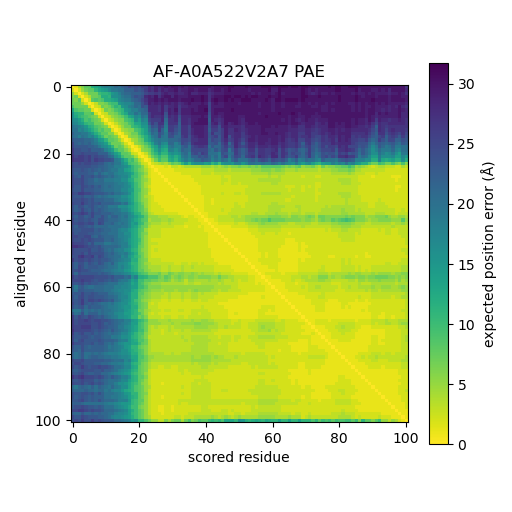5 93 ARG A O 1
ATOM 668 N N . THR A 1 94 ? 3.072 -8.959 8.201 1.00 97.25 94 THR A N 1
ATOM 669 C CA . THR A 1 94 ? 2.275 -10.039 7.603 1.00 97.25 94 THR A CA 1
ATOM 670 C C . THR A 1 94 ? 3.020 -10.541 6.363 1.00 97.25 94 THR A C 1
ATOM 672 O O . THR A 1 94 ? 2.972 -9.931 5.295 1.00 97.25 94 THR A O 1
ATOM 675 N N . THR A 1 95 ? 3.835 -11.582 6.539 1.00 94.94 95 THR A N 1
ATOM 676 C CA . THR A 1 95 ? 4.934 -11.944 5.620 1.00 94.94 95 THR A CA 1
ATOM 677 C C . THR A 1 95 ? 4.484 -12.537 4.284 1.00 94.94 95 THR A C 1
ATOM 679 O O . THR A 1 95 ? 5.229 -12.449 3.300 1.00 94.94 95 THR A O 1
ATOM 682 N N . ASP A 1 96 ? 3.271 -13.081 4.246 1.00 94.69 96 ASP A N 1
ATOM 683 C CA . ASP A 1 96 ? 2.572 -13.650 3.089 1.00 94.69 96 ASP A CA 1
ATOM 684 C C . ASP A 1 96 ? 1.783 -12.600 2.279 1.00 94.69 96 ASP A C 1
ATOM 686 O O . ASP A 1 96 ? 1.132 -12.918 1.285 1.00 94.69 96 ASP A O 1
ATOM 690 N N . ARG A 1 97 ? 1.865 -11.309 2.637 1.00 96.44 97 ARG A N 1
ATOM 691 C CA . ARG A 1 97 ? 1.307 -10.244 1.794 1.00 96.44 97 ARG A CA 1
ATOM 692 C C . ARG A 1 97 ? 1.982 -10.224 0.419 1.00 96.44 97 ARG A C 1
ATOM 694 O O . ARG A 1 97 ? 3.214 -10.202 0.308 1.00 96.44 97 ARG A O 1
ATOM 701 N N . TYR A 1 98 ? 1.137 -10.116 -0.609 1.00 94.88 98 TYR A N 1
ATOM 702 C CA . TYR A 1 98 ? 1.505 -9.949 -2.020 1.00 94.88 98 TYR A CA 1
ATOM 703 C C . TYR A 1 98 ? 2.323 -11.119 -2.595 1.00 94.88 98 TYR A C 1
ATOM 705 O O . TYR A 1 98 ? 3.243 -10.903 -3.379 1.00 94.88 98 TYR A O 1
ATOM 713 N N . THR A 1 99 ? 2.038 -12.354 -2.178 1.00 94.81 99 THR A N 1
ATOM 714 C CA . THR A 1 99 ? 2.758 -13.543 -2.671 1.00 94.81 99 THR A CA 1
ATOM 715 C C . THR A 1 99 ? 1.951 -14.434 -3.615 1.00 94.81 99 THR A C 1
ATOM 717 O O . THR A 1 99 ? 2.524 -15.370 -4.166 1.00 94.81 99 THR A O 1
ATOM 720 N N . ASP A 1 100 ? 0.661 -14.147 -3.796 1.00 92.88 100 ASP A N 1
ATOM 721 C CA . ASP A 1 100 ? -0.242 -14.849 -4.715 1.00 92.88 100 ASP A CA 1
ATOM 722 C C . ASP A 1 100 ? -0.166 -14.184 -6.100 1.00 92.88 100 ASP A C 1
ATOM 724 O O . ASP A 1 100 ? -0.532 -13.011 -6.236 1.00 92.88 100 ASP A O 1
ATOM 728 N N . ILE A 1 101 ? 0.417 -14.889 -7.076 1.00 77.94 101 ILE A N 1
ATOM 729 C CA . ILE A 1 101 ? 0.701 -14.418 -8.444 1.00 77.94 101 ILE A CA 1
ATOM 730 C C . ILE A 1 101 ? 0.294 -15.441 -9.495 1.00 77.94 101 ILE A C 1
ATOM 732 O O . ILE A 1 101 ? 0.428 -16.655 -9.223 1.00 77.94 101 ILE A O 1
#